Protein AF-L8LPU1-F1 (afdb_monomer)

Mean predicted aligned error: 4.56 Å

Radius of gyration: 17.08 Å; Cα contacts (8 Å, |Δi|>4): 82; chains: 1; bounding box: 43×19×44 Å

Nearest PDB structures (foldseek):
  3lg7-assembly1_B  TM=4.881E-01  e=4.817E-01  synthetic construct
  5vtl-assembly1_A  TM=5.323E-01  e=4.201E+00  Trypanosoma brucei
  4wnl-assembly2_D  TM=5.805E-01  e=8.325E+00  Saccharomyces cerevisiae S288C

Secondary structure (DSSP, 8-state):
-----HHHHHHHHHHHHHHHHHHHHHHHHHHHHHHHH-S-TTTHHHHHHHHHHHHHHHHHHHHHHHHHHHHHH-SSS--HHHHHHHHHHHHHHHHHS--

Sequence (99 aa):
MAKLPAEVTETIWNLKRQALEIVEEATTTEFTLFELLGETDETLSYLDELKNVADEATSSYSRLSNLHLQIVQAQPSASRDLLKLAYQTIEITSARLPA

Structure (mmCIF, N/CA/C/O backbone):
data_AF-L8LPU1-F1
#
_entry.id   AF-L8LPU1-F1
#
loop_
_atom_site.group_PDB
_atom_site.id
_atom_site.type_symbol
_atom_site.label_atom_id
_atom_site.label_alt_id
_atom_site.label_comp_id
_atom_site.label_asym_id
_atom_site.label_entity_id
_atom_site.label_seq_id
_atom_site.pdbx_PDB_ins_code
_atom_site.Cartn_x
_atom_site.Cartn_y
_atom_site.Cartn_z
_atom_site.occupancy
_atom_site.B_iso_or_equiv
_atom_site.auth_seq_id
_atom_site.auth_comp_id
_atom_site.auth_asym_id
_atom_site.auth_atom_id
_atom_site.pdbx_PDB_model_num
ATOM 1 N N . MET A 1 1 ? 20.011 2.839 -18.106 1.00 53.25 1 MET A N 1
ATOM 2 C CA . MET A 1 1 ? 19.012 2.759 -17.022 1.00 53.25 1 MET A CA 1
ATOM 3 C C . MET A 1 1 ? 17.669 2.540 -17.676 1.00 5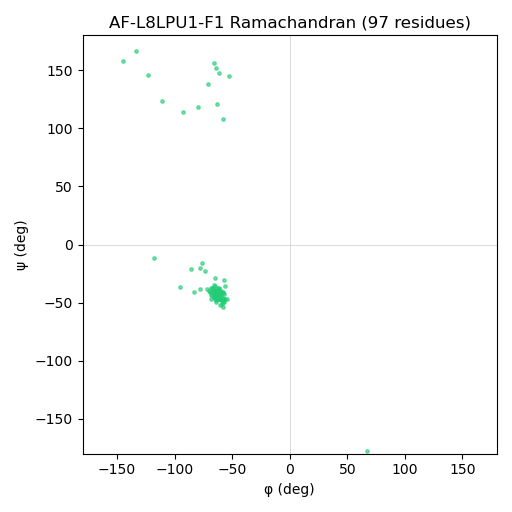3.25 1 MET A C 1
ATOM 5 O O . MET A 1 1 ? 17.300 3.361 -18.512 1.00 53.25 1 MET A O 1
ATOM 9 N N . ALA A 1 2 ? 16.971 1.458 -17.341 1.00 61.44 2 ALA A N 1
ATOM 10 C CA . ALA A 1 2 ? 15.574 1.314 -17.715 1.00 61.44 2 ALA A CA 1
ATOM 11 C C . ALA A 1 2 ? 14.794 2.503 -17.138 1.00 61.44 2 ALA A C 1
ATOM 13 O O . ALA A 1 2 ? 14.671 2.641 -15.924 1.00 61.44 2 ALA A O 1
ATOM 14 N N . LYS A 1 3 ? 14.362 3.423 -17.999 1.00 68.06 3 LYS A N 1
ATOM 15 C CA . LYS A 1 3 ? 13.558 4.577 -17.599 1.00 68.06 3 LYS A CA 1
ATOM 16 C C . LYS A 1 3 ? 12.163 4.379 -18.156 1.00 68.06 3 LYS A C 1
ATOM 18 O O . LYS A 1 3 ? 12.004 4.192 -19.361 1.00 68.06 3 LYS A O 1
ATOM 23 N N . LEU A 1 4 ? 11.175 4.406 -17.270 1.00 77.31 4 LEU A N 1
ATOM 24 C CA . LEU A 1 4 ? 9.793 4.590 -17.683 1.00 77.31 4 LEU A CA 1
ATOM 25 C C . LEU A 1 4 ? 9.629 5.992 -18.283 1.00 77.31 4 LEU A C 1
ATOM 27 O O . LEU A 1 4 ? 10.403 6.897 -17.946 1.00 77.31 4 LEU A O 1
ATOM 31 N N . PRO A 1 5 ? 8.619 6.198 -19.143 1.00 84.62 5 PRO A N 1
ATOM 32 C CA . PRO A 1 5 ? 8.184 7.540 -19.497 1.00 84.62 5 PRO A CA 1
ATOM 33 C C . PRO A 1 5 ? 7.887 8.361 -18.235 1.00 84.62 5 PRO A C 1
ATOM 35 O O . PRO A 1 5 ? 7.406 7.825 -17.230 1.00 84.62 5 PRO A O 1
ATOM 38 N N . ALA A 1 6 ? 8.175 9.662 -18.285 1.00 84.94 6 ALA A N 1
ATOM 39 C CA . ALA A 1 6 ? 7.966 10.560 -17.149 1.00 84.94 6 ALA A CA 1
ATOM 40 C C . ALA A 1 6 ? 6.498 10.559 -16.690 1.00 84.94 6 ALA A C 1
ATOM 42 O O . ALA A 1 6 ? 6.232 10.448 -15.500 1.00 84.94 6 ALA A O 1
ATOM 43 N N . GLU A 1 7 ? 5.561 10.561 -17.640 1.00 85.19 7 GLU A N 1
ATOM 44 C CA . GLU A 1 7 ? 4.115 10.494 -17.391 1.00 85.19 7 GLU A CA 1
ATOM 45 C C . GLU A 1 7 ? 3.721 9.252 -16.579 1.00 85.19 7 GLU A C 1
ATOM 47 O O . GLU A 1 7 ? 3.030 9.362 -15.573 1.00 85.19 7 GLU A O 1
ATOM 52 N N . VAL A 1 8 ? 4.232 8.073 -16.953 1.00 85.75 8 VAL A N 1
ATOM 53 C CA . VAL A 1 8 ? 3.956 6.808 -16.247 1.00 85.75 8 VAL A CA 1
ATOM 54 C C . VAL A 1 8 ? 4.535 6.829 -14.835 1.00 85.75 8 VAL A C 1
ATOM 56 O O . VAL A 1 8 ? 3.927 6.329 -13.891 1.00 85.75 8 VAL A O 1
ATOM 59 N N . THR A 1 9 ? 5.718 7.423 -14.683 1.00 88.88 9 THR A N 1
ATOM 60 C CA . THR A 1 9 ? 6.364 7.580 -13.377 1.00 88.88 9 THR A CA 1
ATOM 61 C C . THR A 1 9 ? 5.523 8.474 -12.467 1.00 88.88 9 THR A C 1
ATOM 63 O O . THR A 1 9 ? 5.301 8.121 -11.311 1.00 88.88 9 THR A O 1
ATOM 66 N N . GLU A 1 10 ? 5.005 9.579 -13.001 1.00 91.81 10 GLU A N 1
ATOM 67 C CA . GLU A 1 10 ? 4.117 10.498 -12.285 1.00 91.81 10 GLU A CA 1
ATOM 68 C C . GLU A 1 10 ? 2.803 9.819 -11.880 1.00 91.81 10 GLU A C 1
ATOM 70 O O . GLU A 1 10 ? 2.379 9.925 -10.732 1.00 91.81 10 GLU A O 1
ATOM 75 N N . THR A 1 11 ? 2.198 9.027 -12.773 1.00 90.81 11 THR A N 1
ATOM 76 C CA . THR A 1 11 ? 1.009 8.227 -12.439 1.00 90.81 11 THR A CA 1
ATOM 77 C C . THR A 1 11 ? 1.276 7.274 -11.274 1.00 90.81 11 THR A C 1
ATOM 79 O O . THR A 1 11 ? 0.483 7.213 -10.337 1.00 90.81 11 THR A O 1
ATOM 82 N N . ILE A 1 12 ? 2.407 6.559 -11.283 1.00 91.38 12 ILE A N 1
ATOM 83 C CA . ILE A 1 12 ? 2.789 5.667 -10.178 1.00 91.38 12 ILE A CA 1
ATOM 84 C C . ILE A 1 12 ? 2.942 6.453 -8.868 1.00 91.38 12 ILE A C 1
ATOM 86 O O . ILE A 1 12 ? 2.523 5.965 -7.819 1.00 91.38 12 ILE A O 1
ATOM 90 N N . T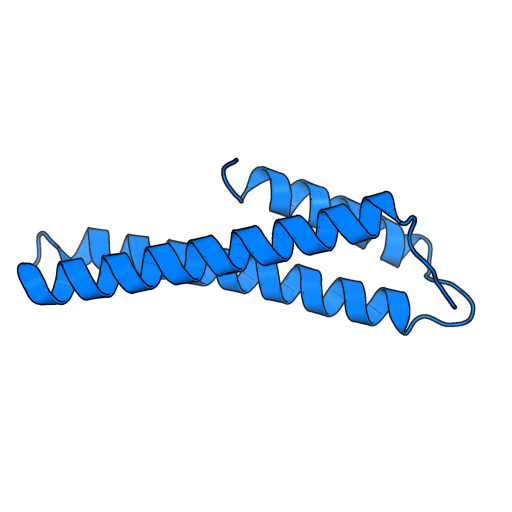RP A 1 13 ? 3.544 7.644 -8.902 1.00 94.12 13 TRP A N 1
ATOM 91 C CA . TRP A 1 13 ? 3.694 8.484 -7.711 1.00 94.12 13 TRP A CA 1
ATOM 92 C C . TRP A 1 13 ? 2.356 8.961 -7.155 1.00 94.12 13 TRP A C 1
ATOM 94 O O . TRP A 1 13 ? 2.147 8.869 -5.946 1.00 94.12 13 TRP A O 1
ATOM 104 N N . ASN A 1 14 ? 1.446 9.402 -8.020 1.00 95.06 14 ASN A N 1
ATOM 105 C CA . ASN A 1 14 ? 0.117 9.846 -7.611 1.00 95.06 14 ASN A CA 1
ATOM 106 C C . ASN A 1 14 ? -0.697 8.702 -6.999 1.00 95.06 14 ASN A C 1
ATOM 108 O O . ASN A 1 14 ? -1.229 8.863 -5.907 1.00 95.06 14 ASN A O 1
ATOM 112 N N . LEU A 1 15 ? -0.699 7.518 -7.618 1.00 94.56 15 LEU A N 1
ATOM 113 C CA . LEU A 1 15 ? -1.394 6.347 -7.068 1.00 94.56 15 LEU A CA 1
ATOM 114 C C . LEU A 1 15 ? -0.814 5.898 -5.721 1.00 94.56 15 LEU A C 1
ATOM 116 O O . LEU A 1 15 ? -1.551 5.501 -4.824 1.00 94.56 15 LEU A O 1
ATOM 120 N N . LYS A 1 16 ? 0.512 5.975 -5.545 1.00 95.62 16 LYS A N 1
ATOM 121 C CA . LYS A 1 16 ? 1.139 5.702 -4.245 1.00 95.62 16 LYS A CA 1
ATOM 122 C C . LYS A 1 16 ? 0.707 6.707 -3.183 1.00 95.62 16 LYS A C 1
ATOM 124 O O . LYS A 1 16 ? 0.494 6.304 -2.047 1.00 95.62 16 LYS A O 1
ATOM 129 N N . ARG A 1 17 ? 0.605 7.989 -3.539 1.00 96.69 17 ARG A N 1
ATOM 130 C CA . ARG A 1 17 ? 0.151 9.037 -2.621 1.00 96.69 17 ARG A CA 1
ATOM 131 C C . ARG A 1 17 ? -1.297 8.804 -2.198 1.00 96.69 17 ARG A C 1
ATOM 133 O O . ARG A 1 17 ? -1.541 8.729 -1.005 1.00 96.69 17 ARG A O 1
ATOM 140 N N . GLN A 1 18 ? -2.193 8.574 -3.155 1.00 95.94 18 GLN A N 1
ATOM 141 C CA . GLN A 1 18 ? -3.601 8.262 -2.883 1.00 95.94 18 GLN A CA 1
ATOM 142 C C . GLN A 1 18 ? -3.753 7.035 -1.979 1.00 95.94 18 GLN A C 1
ATOM 144 O O . GLN A 1 18 ? -4.528 7.045 -1.033 1.00 95.94 18 GLN A O 1
ATOM 149 N N . ALA A 1 19 ? -2.968 5.980 -2.219 1.00 96.06 19 ALA A N 1
ATOM 150 C CA . ALA A 1 19 ? -2.982 4.809 -1.349 1.00 96.06 19 ALA A CA 1
ATOM 151 C C . ALA A 1 19 ? -2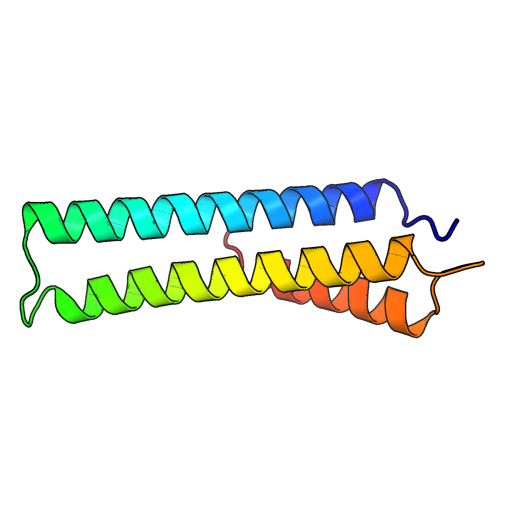.561 5.143 0.094 1.00 96.06 19 ALA A C 1
ATOM 153 O O . ALA A 1 19 ? -3.140 4.601 1.026 1.00 96.06 19 ALA A O 1
ATOM 154 N N . LEU A 1 20 ? -1.577 6.026 0.295 1.00 97.38 20 LEU A N 1
ATOM 155 C CA . LEU A 1 20 ? -1.177 6.463 1.638 1.00 97.38 20 LEU A CA 1
ATOM 156 C C . LEU A 1 20 ? -2.241 7.342 2.303 1.00 97.38 20 LEU A C 1
ATOM 158 O O . LEU A 1 20 ? -2.498 7.161 3.48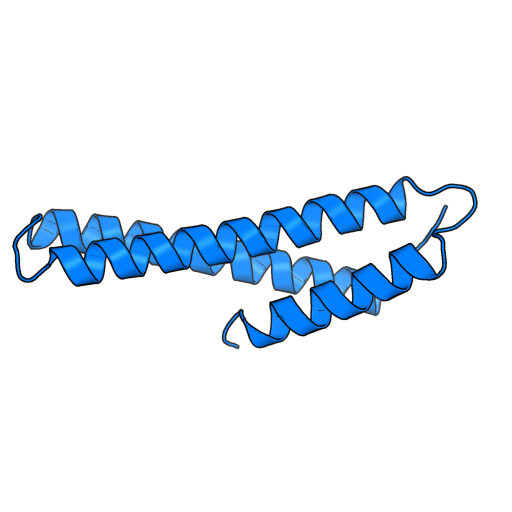7 1.00 97.38 20 LEU A O 1
ATOM 162 N N . GLU A 1 21 ? -2.872 8.240 1.545 1.00 97.50 21 GLU A N 1
ATOM 163 C CA . GLU A 1 21 ? -3.970 9.089 2.028 1.00 97.50 21 GLU A CA 1
ATOM 164 C C . GLU A 1 21 ? -5.154 8.235 2.508 1.00 97.50 21 GLU A C 1
ATOM 166 O O . GLU A 1 21 ? -5.664 8.460 3.600 1.00 97.50 21 GLU A O 1
ATOM 171 N N . ILE A 1 22 ? -5.520 7.181 1.769 1.00 96.62 22 ILE A N 1
ATOM 172 C CA . ILE A 1 22 ? -6.585 6.250 2.179 1.00 96.62 22 ILE A CA 1
ATOM 173 C C . ILE A 1 22 ? -6.206 5.474 3.444 1.00 96.62 22 ILE A C 1
ATOM 175 O O . ILE A 1 22 ? -7.051 5.275 4.312 1.00 96.62 22 ILE A O 1
ATOM 179 N N . VAL A 1 23 ? -4.949 5.031 3.577 1.00 97.69 23 VAL A N 1
ATOM 180 C CA . VAL A 1 23 ? -4.486 4.374 4.813 1.00 97.69 23 VAL A CA 1
ATOM 181 C C . VAL A 1 23 ? -4.609 5.329 6.000 1.00 97.69 23 VAL A C 1
ATOM 183 O O . VAL A 1 23 ? -5.120 4.943 7.050 1.00 97.69 23 VAL A O 1
ATOM 186 N N . GLU A 1 24 ? -4.161 6.573 5.843 1.00 97.94 24 GLU A N 1
ATOM 187 C CA . GLU A 1 24 ? -4.251 7.594 6.888 1.00 97.94 24 GLU A CA 1
ATOM 188 C C . GLU A 1 24 ? -5.708 7.883 7.271 1.00 97.94 24 GLU A C 1
ATOM 190 O O . GLU A 1 24 ? -6.044 7.871 8.457 1.00 97.94 24 GLU A O 1
ATOM 195 N N . GLU A 1 25 ? -6.588 8.076 6.288 1.00 97.44 25 GLU A N 1
ATOM 196 C CA . GLU A 1 25 ? -8.006 8.353 6.517 1.00 97.44 25 GLU A CA 1
ATOM 197 C C . GLU A 1 25 ? -8.717 7.177 7.194 1.00 97.44 25 GLU A C 1
ATOM 199 O O . GLU A 1 25 ? -9.408 7.372 8.198 1.00 97.44 25 GLU A O 1
ATOM 204 N N . ALA A 1 26 ? -8.514 5.953 6.701 1.00 97.06 26 ALA A N 1
ATOM 205 C CA . ALA A 1 26 ? -9.139 4.755 7.252 1.00 97.06 26 ALA A CA 1
ATOM 206 C C . ALA A 1 26 ? -8.699 4.505 8.700 1.00 97.06 26 ALA A C 1
ATOM 208 O O . ALA A 1 26 ? -9.546 4.324 9.572 1.00 97.06 26 ALA A O 1
ATOM 209 N N . THR A 1 27 ? -7.394 4.581 8.981 1.00 97.25 27 THR A N 1
ATOM 210 C CA . THR A 1 27 ? -6.863 4.367 10.340 1.00 97.25 27 THR A CA 1
ATOM 211 C C . THR A 1 27 ? -7.259 5.478 11.314 1.00 97.25 27 THR A C 1
ATOM 213 O O . THR A 1 27 ? -7.588 5.202 12.468 1.00 97.25 27 THR A O 1
ATOM 216 N N . THR A 1 28 ? -7.300 6.735 10.861 1.00 98.06 28 THR A N 1
ATOM 217 C CA . THR A 1 28 ? -7.777 7.863 11.681 1.00 98.06 28 THR A CA 1
ATOM 218 C C . THR A 1 28 ? -9.263 7.722 12.002 1.00 98.06 28 THR A C 1
ATOM 220 O O . THR A 1 28 ? -9.688 7.978 13.134 1.00 98.06 28 THR A O 1
ATOM 223 N N . THR A 1 29 ? -10.059 7.296 11.021 1.00 97.25 29 THR A N 1
ATOM 224 C CA . THR A 1 29 ? -11.501 7.088 11.184 1.00 97.25 29 THR A CA 1
ATOM 225 C C . THR A 1 29 ? -11.785 5.908 12.104 1.00 97.25 29 THR A C 1
ATOM 227 O O . THR A 1 29 ? -12.609 6.042 13.004 1.00 97.25 29 THR A O 1
ATOM 230 N N . GLU A 1 30 ? -11.069 4.792 11.942 1.00 96.69 30 GLU A N 1
ATOM 231 C CA . GLU A 1 30 ? -11.166 3.610 12.811 1.00 96.69 30 GLU A CA 1
ATOM 232 C C . GLU A 1 30 ? -10.876 3.987 14.264 1.00 96.69 30 GLU A C 1
ATOM 234 O O . GLU A 1 30 ? -11.683 3.716 15.154 1.00 96.69 30 GLU A O 1
ATOM 239 N N . PHE A 1 31 ? -9.769 4.698 14.497 1.00 96.62 31 PHE A N 1
ATOM 240 C CA . PHE A 1 31 ? -9.392 5.163 15.827 1.00 96.62 31 PHE A CA 1
ATOM 241 C C . PHE A 1 31 ? -10.444 6.101 16.430 1.00 96.62 31 PHE A C 1
ATOM 243 O O . PHE A 1 31 ? -10.838 5.940 17.582 1.00 96.62 31 PHE A O 1
ATOM 250 N N . THR A 1 32 ? -10.947 7.056 15.646 1.00 97.19 32 THR A N 1
ATOM 251 C CA . THR A 1 32 ? -11.980 7.998 16.104 1.00 97.19 32 THR A CA 1
ATOM 252 C C . THR A 1 32 ? -13.287 7.280 16.443 1.00 97.19 32 THR A C 1
ATOM 254 O O . THR A 1 32 ? -13.918 7.588 17.454 1.00 97.19 32 THR A O 1
ATOM 257 N N . LEU A 1 33 ? -13.695 6.312 15.620 1.00 95.31 33 LEU A N 1
ATOM 258 C CA . LEU A 1 33 ? -14.890 5.502 15.845 1.00 95.31 33 LEU A CA 1
ATOM 259 C C . LEU A 1 33 ? -14.769 4.698 17.143 1.00 95.31 33 LEU A C 1
ATOM 261 O O . LEU A 1 33 ? -15.688 4.714 17.964 1.00 95.31 33 LEU A O 1
ATOM 265 N N . PHE A 1 34 ? -13.623 4.049 17.344 1.00 95.62 34 PHE A N 1
ATOM 266 C CA . PHE A 1 34 ? -13.329 3.283 18.549 1.00 95.62 34 PHE A CA 1
ATOM 267 C C . PHE A 1 34 ? -13.313 4.163 19.807 1.00 95.62 34 PHE A C 1
ATOM 269 O O . PHE A 1 34 ? -13.936 3.809 20.803 1.00 95.62 34 PHE A O 1
ATOM 276 N N . GLU A 1 35 ? -12.672 5.333 19.771 1.00 97.56 35 GLU A N 1
ATOM 277 C CA . GLU A 1 35 ? -12.618 6.242 20.927 1.00 97.56 35 GLU A CA 1
ATOM 278 C C . GLU A 1 35 ? -13.998 6.794 21.314 1.00 97.56 35 GLU A C 1
ATOM 280 O O . GLU A 1 35 ? -14.285 6.988 22.496 1.00 97.56 35 GLU A O 1
ATOM 285 N N . LEU A 1 36 ? -14.865 7.058 20.331 1.00 95.75 36 LEU A N 1
ATOM 286 C CA . LEU A 1 36 ? -16.178 7.658 20.577 1.00 95.75 36 LEU A CA 1
ATOM 287 C C . LEU A 1 36 ? -17.244 6.640 20.985 1.00 95.75 36 LEU A C 1
ATOM 289 O O . LEU A 1 36 ? -18.082 6.950 21.833 1.00 95.75 36 LEU A O 1
ATOM 293 N N . LEU A 1 37 ? -17.254 5.466 20.353 1.00 94.88 37 LEU A N 1
ATOM 294 C CA . LEU A 1 37 ? -18.340 4.491 20.485 1.00 94.88 37 LEU A CA 1
ATOM 295 C C . LEU A 1 37 ? -17.892 3.157 21.094 1.00 94.88 37 LEU A C 1
ATOM 297 O O . LEU A 1 37 ? -18.740 2.356 21.485 1.00 94.88 37 LEU A O 1
ATOM 301 N N . GLY A 1 38 ? -16.585 2.926 21.210 1.00 92.00 38 GLY A N 1
ATOM 302 C CA . GLY A 1 38 ? -16.024 1.642 21.607 1.00 92.00 38 GLY A CA 1
ATOM 303 C C . GLY A 1 38 ? -16.248 0.544 20.567 1.00 92.00 38 GLY A C 1
ATOM 304 O O . GLY A 1 38 ? -16.828 0.743 19.494 1.00 92.00 38 GLY A O 1
ATOM 305 N N . GLU A 1 39 ? -15.796 -0.655 20.913 1.00 90.88 39 GLU A N 1
ATOM 306 C CA . GLU A 1 39 ? -16.078 -1.872 20.160 1.00 90.88 39 GLU A CA 1
ATOM 307 C C . GLU A 1 39 ? -17.331 -2.545 20.738 1.00 90.88 39 GLU A C 1
ATOM 309 O O . GLU A 1 39 ? -17.366 -2.969 21.894 1.00 90.88 39 GLU A O 1
ATOM 314 N N . THR A 1 40 ? -18.385 -2.585 19.930 1.00 94.56 40 THR A N 1
ATOM 315 C CA . THR A 1 40 ? -19.700 -3.161 20.232 1.00 94.56 40 THR A CA 1
ATOM 316 C C . THR A 1 40 ? -20.142 -4.025 19.055 1.00 94.56 40 THR A C 1
ATOM 318 O O . THR A 1 40 ? -19.592 -3.898 17.964 1.00 94.56 40 THR A O 1
ATOM 321 N N . ASP A 1 41 ? -21.177 -4.850 19.226 1.00 93.06 41 ASP A N 1
ATOM 322 C CA . ASP A 1 41 ? -21.713 -5.670 18.126 1.00 93.06 41 ASP A CA 1
ATOM 323 C C . ASP A 1 41 ? -22.148 -4.827 16.908 1.00 93.06 41 ASP A C 1
ATOM 325 O O . ASP A 1 41 ? -22.048 -5.281 15.769 1.00 93.06 41 ASP A O 1
ATOM 329 N N . GLU A 1 42 ? -22.599 -3.585 17.132 1.00 90.94 42 GLU A N 1
ATOM 330 C CA . GLU A 1 42 ? -22.978 -2.655 16.062 1.00 90.94 42 GLU A CA 1
ATOM 331 C C . GLU A 1 42 ? -21.754 -2.018 15.385 1.00 90.94 42 GLU A C 1
ATOM 333 O O . GLU A 1 42 ? -21.748 -1.845 14.166 1.00 90.94 42 GLU A O 1
ATOM 338 N N . THR A 1 43 ? -20.708 -1.681 16.150 1.00 93.88 43 THR A N 1
ATOM 339 C CA . THR A 1 43 ? -19.516 -0.987 15.629 1.00 93.88 43 THR A CA 1
ATOM 340 C C . THR A 1 43 ? -18.457 -1.917 15.048 1.00 93.88 43 THR A C 1
ATOM 342 O O . THR A 1 43 ? -17.680 -1.479 14.202 1.00 93.88 43 THR A O 1
ATOM 345 N N . LEU A 1 44 ? -18.460 -3.198 15.431 1.00 95.12 44 LEU A N 1
ATOM 346 C CA . LEU A 1 44 ? -17.478 -4.195 15.001 1.00 95.12 44 LEU A CA 1
ATOM 347 C C . LEU A 1 44 ? -17.379 -4.296 13.474 1.00 95.12 44 LEU A C 1
ATOM 349 O O . LEU A 1 44 ? -16.283 -4.250 12.925 1.00 95.12 44 LEU A O 1
ATOM 353 N N . SER A 1 45 ? -18.524 -4.361 12.785 1.00 95.00 45 SER A N 1
ATOM 354 C CA . SER A 1 45 ? -18.549 -4.457 11.318 1.00 95.00 45 SER A CA 1
ATOM 355 C C . SER A 1 45 ? -17.893 -3.256 10.627 1.00 95.00 45 SER A C 1
ATOM 357 O O . SER A 1 45 ? -17.133 -3.438 9.680 1.00 95.00 45 SER A O 1
ATOM 359 N N . TYR A 1 46 ? -18.107 -2.042 11.139 1.00 94.88 46 TYR A N 1
ATOM 360 C CA . TYR A 1 46 ? -17.506 -0.829 10.587 1.00 94.88 46 TYR A CA 1
ATOM 361 C C . TYR A 1 46 ? -16.000 -0.744 10.867 1.00 94.88 46 TYR A C 1
ATOM 363 O O . TYR A 1 46 ? -15.244 -0.311 10.001 1.00 94.88 46 TYR A O 1
ATOM 371 N N . LEU A 1 47 ? -15.551 -1.166 12.055 1.00 95.50 47 LEU A N 1
ATOM 372 C CA . LEU A 1 47 ? -14.124 -1.229 12.391 1.00 95.50 47 LEU A CA 1
ATOM 373 C C . LEU A 1 47 ? -13.392 -2.226 11.478 1.00 95.50 47 LEU A C 1
ATOM 375 O O . LEU A 1 47 ? -12.355 -1.892 10.904 1.00 95.50 47 LEU A O 1
ATOM 379 N N . ASP A 1 48 ? -13.978 -3.406 11.259 1.00 96.00 48 ASP A N 1
ATOM 380 C CA . ASP A 1 48 ? -13.442 -4.404 10.329 1.00 96.00 48 ASP A CA 1
ATOM 381 C C . ASP A 1 48 ? -13.409 -3.888 8.881 1.00 96.00 48 ASP A C 1
ATOM 383 O O . ASP A 1 48 ? -12.434 -4.115 8.161 1.00 96.00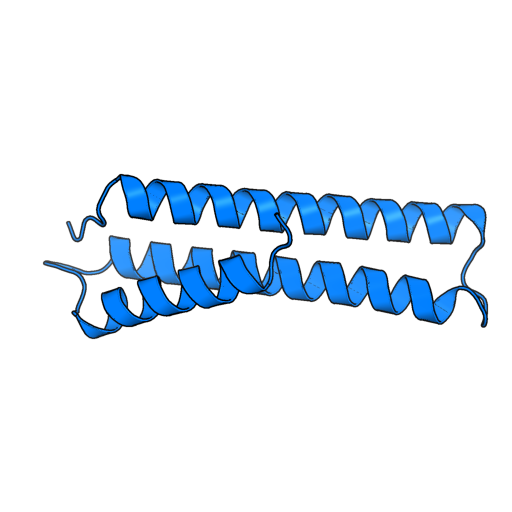 48 ASP A O 1
ATOM 387 N N . GLU A 1 49 ? -14.442 -3.169 8.434 1.00 95.62 49 GLU A N 1
ATOM 388 C CA . GLU A 1 49 ? -14.459 -2.535 7.111 1.00 95.62 49 GLU A CA 1
ATOM 389 C C . GLU A 1 49 ? -13.335 -1.503 6.950 1.00 95.62 49 GLU A C 1
ATOM 391 O O . GLU A 1 49 ? -12.607 -1.549 5.956 1.00 95.62 49 GLU A O 1
ATOM 396 N N . LEU A 1 50 ? -13.136 -0.616 7.929 1.00 96.19 50 LEU A N 1
ATOM 397 C CA . LEU A 1 50 ? -12.072 0.395 7.896 1.00 96.19 50 LEU A CA 1
ATOM 398 C C . LEU A 1 50 ? -10.681 -0.244 7.863 1.00 96.19 50 LEU A C 1
ATOM 400 O O . LEU A 1 50 ? -9.818 0.168 7.082 1.00 96.19 50 LEU A O 1
ATOM 404 N N . LYS A 1 51 ? -10.485 -1.309 8.639 1.00 95.12 51 LYS A N 1
ATOM 405 C CA . LYS A 1 51 ? -9.252 -2.091 8.613 1.00 95.12 51 LYS A CA 1
ATOM 406 C C . LYS A 1 51 ? -9.015 -2.755 7.257 1.00 95.12 51 LYS A C 1
ATOM 408 O O . LYS A 1 51 ? -7.907 -2.680 6.727 1.00 95.12 51 LYS A O 1
ATOM 413 N N . ASN A 1 52 ? -10.050 -3.341 6.656 1.00 96.38 52 ASN A N 1
ATOM 414 C CA . ASN A 1 52 ? -9.958 -3.921 5.315 1.00 96.38 52 ASN A CA 1
ATOM 415 C C . ASN A 1 52 ? -9.583 -2.862 4.264 1.00 96.38 52 ASN A C 1
ATOM 417 O O . ASN A 1 52 ? -8.721 -3.116 3.422 1.00 96.38 52 ASN A O 1
ATOM 421 N N . VAL A 1 53 ? -10.162 -1.659 4.339 1.00 95.31 53 VAL A N 1
ATOM 422 C CA . VAL A 1 53 ? -9.808 -0.534 3.455 1.00 95.31 53 VAL A CA 1
ATOM 423 C C . VAL A 1 53 ? -8.329 -0.158 3.605 1.00 95.31 53 VAL A C 1
ATOM 425 O O . VAL A 1 53 ? -7.619 -0.030 2.601 1.00 95.31 53 VAL A O 1
ATOM 428 N N . ALA A 1 54 ? -7.834 -0.037 4.840 1.00 96.19 54 ALA A N 1
ATOM 429 C CA . ALA A 1 54 ? -6.426 0.257 5.107 1.00 96.19 54 ALA A CA 1
ATOM 430 C C . ALA A 1 54 ? -5.490 -0.849 4.578 1.00 96.19 54 ALA A C 1
ATOM 432 O O . ALA A 1 54 ? -4.456 -0.557 3.963 1.00 96.19 54 ALA A O 1
ATOM 433 N N . ASP A 1 55 ? -5.859 -2.119 4.752 1.00 96.56 55 ASP A N 1
ATOM 434 C CA . ASP A 1 55 ? -5.092 -3.267 4.263 1.00 96.56 55 ASP A CA 1
ATOM 435 C C . ASP A 1 55 ? -5.039 -3.306 2.726 1.00 96.56 55 ASP A C 1
ATOM 437 O O . ASP A 1 55 ? -3.974 -3.518 2.129 1.00 96.56 55 ASP A O 1
ATOM 441 N N . GLU A 1 56 ? -6.159 -3.044 2.050 1.00 94.81 56 GLU A N 1
ATOM 442 C CA . GLU A 1 56 ? -6.228 -2.994 0.589 1.00 94.81 56 GLU A CA 1
ATOM 443 C C . GLU A 1 56 ? -5.382 -1.858 -0.003 1.00 94.81 56 GLU A C 1
ATOM 445 O O . GLU A 1 56 ? -4.645 -2.066 -0.985 1.00 94.81 56 GLU A O 1
ATOM 450 N N . ALA A 1 57 ? -5.443 -0.673 0.606 1.00 94.94 57 ALA A N 1
ATOM 451 C CA . ALA A 1 57 ? -4.653 0.486 0.211 1.00 94.94 57 ALA A CA 1
ATOM 452 C C . ALA A 1 57 ? -3.151 0.248 0.451 1.00 94.94 57 ALA A C 1
ATOM 454 O O . ALA A 1 57 ? -2.339 0.432 -0.466 1.00 94.94 57 ALA A O 1
ATOM 455 N N . THR A 1 58 ? -2.781 -0.300 1.613 1.00 96.94 58 THR A N 1
ATOM 456 C CA . THR A 1 58 ? -1.403 -0.717 1.932 1.00 96.94 58 THR A CA 1
ATOM 457 C C . THR A 1 58 ? -0.876 -1.711 0.901 1.00 96.94 58 THR A C 1
ATOM 459 O O .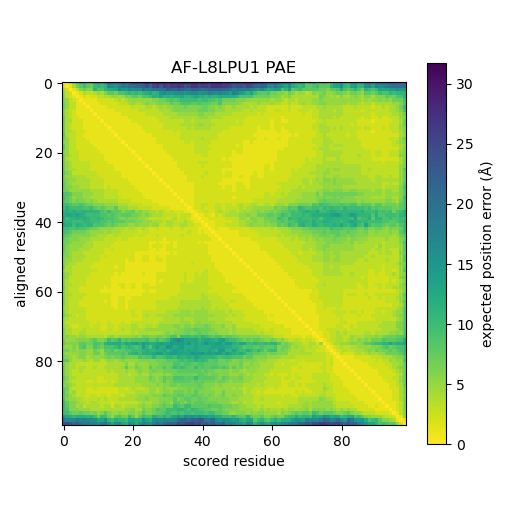 THR A 1 58 ? 0.213 -1.547 0.343 1.00 96.94 58 THR A O 1
ATOM 462 N N . SER A 1 59 ? -1.681 -2.720 0.571 1.00 95.25 59 SER A N 1
ATOM 463 C CA . SER A 1 59 ? -1.342 -3.731 -0.427 1.00 95.25 59 SER A CA 1
ATOM 464 C C . SER A 1 59 ? -1.093 -3.112 -1.810 1.00 95.25 59 SER A C 1
ATOM 466 O O . SER A 1 59 ? -0.152 -3.494 -2.517 1.00 95.25 59 SER A O 1
ATOM 468 N N . SER A 1 60 ? -1.901 -2.124 -2.201 1.00 93.50 60 SER A N 1
ATOM 469 C CA . SER A 1 60 ? -1.741 -1.383 -3.458 1.00 93.50 60 SER A CA 1
ATOM 470 C C . SER A 1 60 ? -0.453 -0.560 -3.483 1.00 93.50 60 SER A C 1
ATOM 472 O O . SER A 1 60 ? 0.316 -0.659 -4.446 1.00 93.50 60 SER A O 1
ATOM 474 N N . TYR A 1 61 ? -0.150 0.157 -2.399 1.00 96.06 61 TYR A N 1
ATOM 475 C CA . TYR A 1 61 ? 1.105 0.890 -2.245 1.00 96.06 61 TYR A CA 1
ATOM 476 C C . TYR A 1 61 ? 2.331 -0.030 -2.350 1.00 96.06 61 TYR A C 1
ATOM 478 O O . TYR A 1 61 ? 3.267 0.255 -3.109 1.00 96.06 61 TYR A O 1
ATOM 486 N N . SER A 1 62 ? 2.334 -1.156 -1.628 1.00 96.06 62 SER A N 1
ATOM 487 C CA . SER A 1 62 ? 3.449 -2.110 -1.632 1.00 96.06 62 SER A CA 1
ATOM 488 C C . SER A 1 62 ? 3.682 -2.711 -3.016 1.00 96.06 62 SER A C 1
ATOM 490 O O . SER A 1 62 ? 4.827 -2.773 -3.471 1.00 96.06 62 SER A O 1
ATOM 492 N N . ARG A 1 63 ? 2.613 -3.103 -3.727 1.00 93.56 63 ARG A N 1
ATOM 493 C CA . ARG A 1 63 ? 2.712 -3.615 -5.105 1.00 93.56 63 ARG A CA 1
ATOM 494 C C . ARG A 1 63 ? 3.357 -2.596 -6.042 1.00 93.56 63 ARG A C 1
ATOM 496 O O . ARG A 1 63 ? 4.330 -2.929 -6.721 1.00 93.56 63 ARG A O 1
ATOM 503 N N . LEU A 1 64 ? 2.865 -1.355 -6.046 1.00 93.88 64 LEU A N 1
ATOM 504 C CA . LEU A 1 64 ? 3.413 -0.281 -6.882 1.00 93.88 64 LEU A CA 1
ATOM 505 C C . LEU A 1 64 ? 4.872 0.032 -6.533 1.00 93.88 64 LEU A C 1
ATOM 507 O O . LEU A 1 64 ? 5.689 0.289 -7.420 1.00 93.88 64 LEU A O 1
ATOM 511 N N . SER A 1 65 ? 5.223 0.015 -5.249 1.00 94.44 65 SER A N 1
ATOM 512 C CA . SER A 1 65 ? 6.583 0.303 -4.789 1.00 94.44 65 SER A CA 1
ATOM 513 C C . SER A 1 65 ? 7.583 -0.766 -5.191 1.00 94.44 65 SER A C 1
ATOM 515 O O . SER A 1 65 ? 8.623 -0.432 -5.763 1.00 94.44 65 SER A O 1
ATOM 517 N N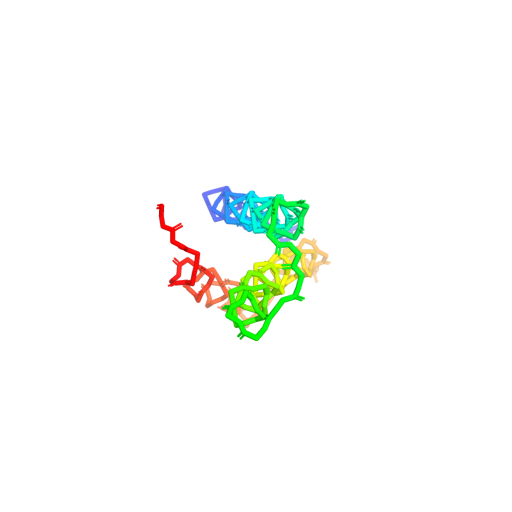 . ASN A 1 66 ? 7.237 -2.035 -4.987 1.00 94.00 66 ASN A N 1
ATOM 518 C CA . ASN A 1 66 ? 8.085 -3.155 -5.379 1.00 94.00 66 ASN A CA 1
ATOM 519 C C . ASN A 1 66 ? 8.294 -3.196 -6.896 1.00 94.00 66 ASN A C 1
ATOM 521 O O . ASN A 1 66 ? 9.419 -3.364 -7.362 1.00 94.00 66 ASN A O 1
ATOM 525 N N . LEU A 1 67 ? 7.231 -2.978 -7.671 1.00 91.12 67 LEU A N 1
ATOM 526 C CA . LEU A 1 67 ? 7.302 -3.007 -9.128 1.00 91.12 67 LEU A CA 1
ATOM 527 C C . LEU A 1 67 ? 8.126 -1.847 -9.697 1.00 91.12 67 LEU A C 1
ATOM 529 O O . LEU A 1 67 ? 8.975 -2.055 -10.562 1.00 91.12 67 LEU A O 1
ATOM 533 N N . HIS A 1 68 ? 7.938 -0.633 -9.173 1.00 90.56 68 HIS A N 1
ATOM 534 C CA . HIS A 1 68 ? 8.742 0.521 -9.573 1.00 90.56 68 HIS A CA 1
ATOM 535 C C . HIS A 1 68 ? 10.234 0.280 -9.275 1.00 90.56 68 HIS A C 1
ATOM 537 O O . HIS A 1 68 ? 11.083 0.540 -10.130 1.00 90.56 68 HIS A O 1
ATOM 543 N N . LEU A 1 69 ? 10.561 -0.296 -8.112 1.00 91.75 69 LEU A N 1
ATOM 544 C CA . LEU A 1 69 ? 11.940 -0.639 -7.765 1.00 91.75 69 LEU A CA 1
ATOM 545 C C . LEU A 1 69 ? 12.543 -1.662 -8.740 1.00 91.75 69 LEU A C 1
ATOM 547 O O . LEU A 1 69 ? 13.642 -1.437 -9.249 1.00 91.75 69 LEU A O 1
ATOM 551 N N . GLN A 1 70 ? 11.811 -2.736 -9.055 1.00 90.19 70 GLN A N 1
ATOM 552 C CA . GLN A 1 70 ? 12.251 -3.755 -10.016 1.00 90.19 70 GLN A CA 1
ATOM 553 C C . GLN A 1 70 ? 12.543 -3.160 -11.398 1.00 90.19 70 GLN A C 1
ATOM 555 O O . GLN A 1 70 ? 13.539 -3.514 -12.028 1.00 90.19 70 GLN A O 1
ATOM 560 N N . ILE A 1 71 ? 11.709 -2.227 -11.866 1.00 88.25 71 ILE A N 1
ATOM 561 C CA . ILE A 1 71 ? 11.895 -1.568 -13.163 1.00 88.25 71 ILE A CA 1
ATOM 562 C C . ILE A 1 71 ? 13.169 -0.727 -13.174 1.00 88.25 71 ILE A C 1
ATOM 564 O O . ILE A 1 71 ? 13.955 -0.837 -14.110 1.00 88.25 71 ILE A O 1
ATOM 568 N N . VAL A 1 72 ? 13.405 0.078 -12.136 1.00 86.50 72 VAL A N 1
ATOM 569 C CA . VAL A 1 72 ? 14.598 0.937 -12.045 1.00 86.50 72 VAL A CA 1
ATOM 570 C C . VAL A 1 72 ? 15.881 0.109 -11.922 1.00 86.50 72 VAL A C 1
ATOM 572 O O . VAL A 1 72 ? 16.923 0.482 -12.470 1.00 86.50 72 VAL A O 1
ATOM 575 N N . GLN A 1 73 ? 15.811 -1.028 -11.228 1.00 88.94 73 GLN A N 1
ATOM 576 C CA . GLN A 1 73 ? 16.932 -1.954 -11.068 1.00 88.94 73 GLN A CA 1
ATOM 577 C C . GLN A 1 73 ? 17.232 -2.761 -12.337 1.00 88.94 73 GLN A C 1
ATOM 579 O O . GLN A 1 73 ? 18.367 -3.206 -12.505 1.00 88.94 73 GLN A O 1
ATOM 58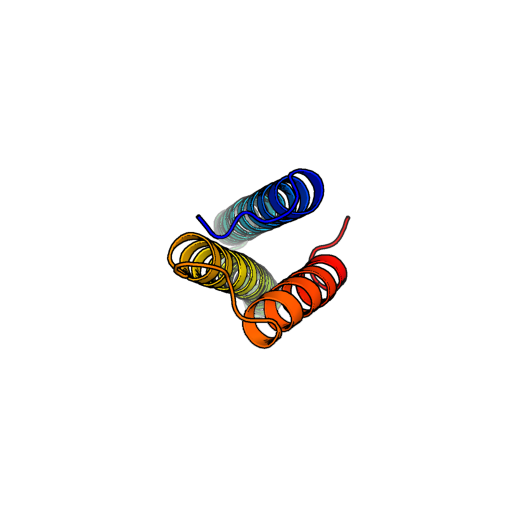4 N N . ALA A 1 74 ? 16.271 -2.924 -13.252 1.00 87.25 74 ALA A N 1
ATOM 585 C CA . ALA A 1 74 ? 16.473 -3.684 -14.479 1.00 87.25 74 ALA A CA 1
ATOM 586 C C . ALA A 1 74 ? 17.545 -3.039 -15.379 1.00 87.25 74 ALA A C 1
ATOM 588 O O . ALA A 1 74 ? 17.427 -1.890 -15.818 1.00 87.25 74 ALA A O 1
ATOM 589 N N . GLN A 1 75 ? 18.602 -3.800 -15.676 1.00 79.56 75 GLN A N 1
ATOM 590 C CA . GLN A 1 75 ? 19.673 -3.401 -16.589 1.00 79.56 75 GLN A CA 1
ATOM 591 C C . GLN A 1 75 ? 19.822 -4.415 -17.733 1.00 79.56 75 GLN A C 1
ATOM 593 O O . GLN A 1 75 ? 19.646 -5.611 -17.509 1.00 79.56 75 GLN A O 1
ATOM 598 N N . PRO A 1 76 ? 20.179 -3.966 -18.952 1.00 82.19 76 PRO A N 1
ATOM 599 C CA . PRO A 1 76 ? 20.336 -2.564 -19.369 1.00 82.19 76 PRO A CA 1
ATOM 600 C C . PRO A 1 76 ? 18.991 -1.846 -19.607 1.00 82.19 76 PRO A C 1
ATOM 602 O O . PRO A 1 76 ? 18.943 -0.614 -19.661 1.00 82.19 76 PRO A O 1
ATOM 605 N N . SER A 1 77 ? 17.908 -2.618 -19.736 1.00 81.31 77 SER A N 1
ATOM 606 C CA . SER A 1 77 ? 16.533 -2.159 -19.940 1.00 81.31 77 SER A CA 1
ATOM 607 C C . SER A 1 77 ? 15.554 -3.085 -19.211 1.00 81.31 77 SER A C 1
ATOM 609 O O . SER A 1 77 ? 15.888 -4.236 -18.928 1.00 81.31 77 SER A O 1
ATOM 611 N N . ALA A 1 78 ? 14.354 -2.590 -18.906 1.00 83.50 78 ALA A N 1
ATOM 612 C CA . ALA A 1 78 ? 13.287 -3.412 -18.349 1.00 83.50 78 ALA A CA 1
ATOM 613 C C . ALA A 1 78 ? 12.760 -4.364 -19.425 1.00 83.50 78 ALA A C 1
ATOM 615 O O . ALA A 1 78 ? 12.581 -3.965 -20.578 1.00 83.50 78 ALA A O 1
ATOM 616 N N . SER A 1 79 ? 12.503 -5.619 -19.052 1.00 85.44 79 SER A N 1
ATOM 617 C CA . SER A 1 79 ? 11.901 -6.574 -19.978 1.00 85.44 79 SER A CA 1
ATOM 618 C C . SER A 1 79 ? 10.495 -6.117 -20.374 1.00 85.44 79 SER A C 1
ATOM 620 O O . SER A 1 79 ? 9.792 -5.445 -19.613 1.00 85.44 79 SER A O 1
ATOM 622 N N . ARG A 1 80 ? 10.057 -6.508 -21.575 1.00 85.56 80 ARG A N 1
ATOM 623 C CA . ARG A 1 80 ? 8.701 -6.212 -22.059 1.00 85.56 80 ARG A CA 1
ATOM 624 C C . ARG A 1 80 ? 7.626 -6.734 -21.101 1.00 85.56 80 ARG A C 1
ATOM 626 O O . ARG A 1 80 ? 6.618 -6.063 -20.908 1.00 85.56 80 ARG A O 1
ATOM 633 N N . ASP A 1 81 ? 7.866 -7.886 -20.482 1.00 87.62 81 ASP A N 1
ATOM 634 C CA . ASP A 1 81 ? 6.945 -8.493 -19.520 1.00 87.62 81 ASP A CA 1
ATOM 635 C C . ASP A 1 81 ? 6.850 -7.678 -18.229 1.00 87.62 81 ASP A C 1
ATOM 637 O O . ASP A 1 81 ? 5.750 -7.451 -17.732 1.00 87.62 81 ASP A O 1
ATOM 641 N N . LEU A 1 82 ? 7.977 -7.158 -17.729 1.00 87.25 82 LEU A N 1
ATOM 642 C CA . LEU A 1 82 ? 8.000 -6.298 -16.545 1.00 87.25 82 LEU A CA 1
ATOM 643 C C . LEU A 1 82 ? 7.273 -4.971 -16.802 1.00 87.25 82 LEU A C 1
ATOM 645 O O . LEU A 1 82 ? 6.512 -4.505 -15.958 1.00 87.25 82 LEU A O 1
ATOM 649 N N . LEU A 1 83 ? 7.453 -4.388 -17.990 1.00 85.94 83 LEU A N 1
ATOM 650 C CA . LEU A 1 83 ? 6.718 -3.192 -18.404 1.00 85.94 83 LEU A CA 1
ATOM 651 C C . LEU A 1 83 ? 5.218 -3.470 -18.547 1.00 85.94 83 LEU A C 1
ATOM 653 O O . LEU A 1 83 ? 4.404 -2.675 -18.089 1.00 85.94 83 LEU A O 1
ATOM 657 N N . LYS A 1 84 ? 4.836 -4.608 -19.136 1.00 89.56 84 LYS A N 1
ATOM 658 C CA . LYS A 1 84 ? 3.430 -5.020 -19.237 1.00 89.56 84 LYS A CA 1
ATOM 659 C C . LYS A 1 84 ? 2.799 -5.176 -17.853 1.00 89.56 84 LYS A C 1
ATOM 661 O O . LYS A 1 84 ? 1.702 -4.670 -17.633 1.00 89.56 84 LYS A O 1
ATOM 666 N N . LEU A 1 85 ? 3.508 -5.817 -16.924 1.00 89.00 85 LEU A N 1
ATOM 667 C CA . LEU A 1 85 ? 3.072 -5.959 -15.538 1.00 89.00 85 LEU A CA 1
ATOM 668 C C . LEU A 1 85 ? 2.908 -4.594 -14.853 1.00 89.00 85 LEU A C 1
ATOM 670 O O . LEU A 1 85 ? 1.953 -4.406 -14.101 1.00 89.00 85 LEU A O 1
ATOM 674 N N . ALA A 1 86 ? 3.786 -3.629 -15.150 1.00 87.50 86 ALA A N 1
ATOM 675 C CA . ALA A 1 86 ? 3.674 -2.246 -14.681 1.00 87.50 86 ALA A CA 1
ATOM 676 C C . ALA A 1 86 ? 2.358 -1.599 -15.106 1.00 87.50 86 ALA A C 1
ATOM 678 O O . ALA A 1 86 ? 1.602 -1.142 -14.251 1.00 87.50 86 ALA A O 1
ATOM 679 N N . TYR A 1 87 ? 2.049 -1.630 -16.402 1.00 88.88 87 TYR A N 1
ATOM 680 C CA . TYR A 1 87 ? 0.810 -1.054 -16.923 1.00 88.88 87 TYR A CA 1
ATOM 681 C C . TYR A 1 87 ? -0.437 -1.735 -16.350 1.00 88.88 87 TYR A C 1
ATOM 683 O O . TYR A 1 87 ? -1.358 -1.046 -15.928 1.00 88.88 87 TYR A O 1
ATOM 691 N N . GLN A 1 88 ? -0.440 -3.067 -16.248 1.00 90.56 88 GLN A N 1
ATOM 692 C CA . GLN A 1 88 ? -1.556 -3.804 -15.644 1.00 90.56 88 GLN A CA 1
ATOM 693 C C . GLN A 1 88 ? -1.744 -3.461 -14.163 1.00 90.56 88 GLN A C 1
ATOM 695 O O . GLN A 1 88 ? -2.867 -3.305 -13.694 1.00 90.56 88 GLN A O 1
ATOM 700 N N . THR A 1 89 ? -0.649 -3.321 -13.415 1.00 89.56 89 THR A N 1
ATOM 701 C CA . THR A 1 89 ? -0.715 -2.964 -11.991 1.00 89.56 89 THR A CA 1
ATOM 702 C C . THR A 1 89 ? -1.233 -1.540 -11.803 1.00 89.56 89 THR A C 1
ATOM 704 O O . THR A 1 89 ? -2.005 -1.304 -10.874 1.00 89.56 89 THR A O 1
ATOM 707 N N . ILE A 1 90 ? -0.849 -0.608 -12.681 1.00 89.25 90 ILE A N 1
ATOM 708 C CA . ILE A 1 90 ? -1.380 0.762 -12.699 1.00 89.25 90 ILE A CA 1
ATOM 709 C C . ILE A 1 9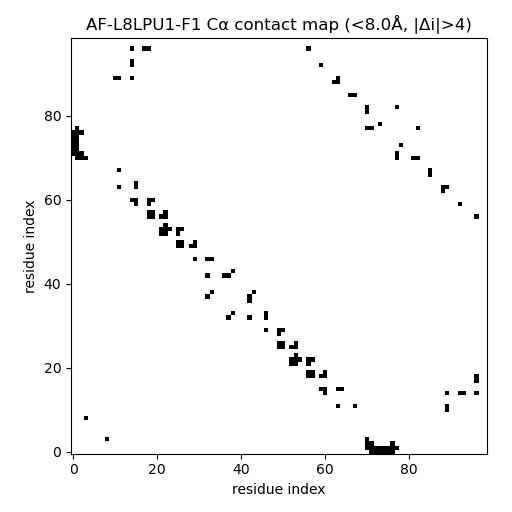0 ? -2.889 0.731 -12.945 1.00 89.25 90 ILE A C 1
ATOM 711 O O . ILE A 1 90 ? -3.624 1.278 -12.134 1.00 89.25 90 ILE A O 1
ATOM 715 N N . GLU A 1 91 ? -3.343 0.039 -13.992 1.00 90.56 91 GLU A N 1
ATOM 716 C CA . GLU A 1 91 ? -4.763 -0.064 -14.357 1.00 90.56 91 GLU A CA 1
ATOM 717 C C . GLU A 1 91 ? -5.608 -0.646 -13.213 1.00 90.56 91 GLU A C 1
ATOM 719 O O . GLU A 1 91 ? -6.597 -0.045 -12.789 1.00 90.56 91 GLU A O 1
ATOM 724 N N . ILE A 1 92 ? -5.169 -1.769 -12.635 1.00 88.56 92 ILE A N 1
ATOM 725 C CA . ILE A 1 92 ? -5.853 -2.409 -11.504 1.00 88.56 92 ILE A CA 1
ATOM 726 C C . ILE A 1 92 ? -5.883 -1.482 -10.288 1.00 88.56 92 ILE A C 1
ATOM 728 O O . ILE A 1 92 ? -6.905 -1.393 -9.615 1.00 88.56 92 ILE A O 1
ATOM 732 N N . THR A 1 93 ? -4.775 -0.803 -9.985 1.00 87.12 93 THR A N 1
ATOM 733 C CA . THR A 1 93 ? -4.711 0.086 -8.817 1.00 87.12 93 THR A CA 1
ATOM 734 C C . THR A 1 93 ? -5.589 1.317 -9.016 1.00 87.12 93 THR A C 1
ATOM 736 O O . THR A 1 93 ? -6.328 1.671 -8.107 1.00 87.12 93 THR A O 1
ATOM 739 N N . SER A 1 94 ? -5.602 1.909 -10.213 1.00 84.94 94 SER A N 1
ATOM 740 C CA . SER A 1 94 ? -6.483 3.038 -10.531 1.00 84.94 94 SER A CA 1
ATOM 741 C C . SER A 1 94 ? -7.968 2.684 -10.498 1.00 84.94 94 SER A C 1
ATOM 743 O O . SER A 1 94 ? -8.785 3.543 -10.212 1.00 84.94 94 SER A O 1
ATOM 745 N N . ALA A 1 95 ? -8.331 1.427 -10.774 1.00 85.94 95 ALA A N 1
ATOM 746 C CA . ALA A 1 95 ? -9.716 0.975 -10.673 1.00 85.94 95 ALA A CA 1
ATOM 747 C C . ALA A 1 95 ? -10.155 0.700 -9.223 1.00 85.94 95 ALA A C 1
ATOM 749 O O . ALA A 1 95 ? -11.350 0.630 -8.951 1.00 85.94 95 ALA A O 1
ATOM 750 N N . ARG A 1 96 ? -9.197 0.486 -8.313 1.00 81.69 96 ARG A N 1
ATOM 751 C CA . ARG A 1 96 ? -9.449 0.164 -6.901 1.00 81.69 96 ARG A CA 1
ATOM 752 C C . ARG A 1 96 ? -9.418 1.384 -5.995 1.00 81.69 96 ARG A C 1
ATOM 754 O O . ARG A 1 96 ? -10.173 1.422 -5.034 1.00 81.69 96 ARG A O 1
ATOM 761 N N . LEU A 1 97 ? -8.532 2.339 -6.269 1.00 76.94 97 LEU A N 1
ATOM 762 C CA . LEU A 1 97 ? -8.483 3.589 -5.522 1.00 76.94 97 LEU A CA 1
ATOM 763 C C . LEU A 1 97 ? -9.592 4.507 -6.066 1.00 76.94 97 LEU A C 1
ATOM 765 O O . LEU A 1 97 ? -9.568 4.810 -7.261 1.00 76.94 97 LEU A O 1
ATOM 769 N N . PRO A 1 98 ? -10.585 4.906 -5.252 1.00 60.97 98 PRO A N 1
ATOM 770 C CA . PRO A 1 98 ? -11.567 5.900 -5.671 1.00 60.97 98 PRO A CA 1
ATOM 771 C C . PRO A 1 98 ? -10.873 7.237 -5.990 1.00 60.97 98 PRO A C 1
ATOM 773 O O . PRO A 1 98 ? -9.832 7.553 -5.415 1.00 60.97 98 PRO A O 1
ATOM 776 N N . ALA A 1 99 ? -11.432 7.967 -6.961 1.00 51.84 99 ALA A N 1
ATOM 777 C CA . ALA A 1 99 ? -10.898 9.231 -7.477 1.00 51.84 99 ALA A CA 1
ATOM 778 C C . ALA A 1 99 ? -11.132 10.418 -6.537 1.00 51.84 99 ALA A C 1
ATOM 780 O O . ALA A 1 99 ? -12.211 10.449 -5.901 1.00 51.84 99 ALA A O 1
#

Solvent-accessible surface area (backbone atoms only — not comparable to full-atom values): 5331 Å² total; per-residue (Å²): 109,25,71,73,57,68,68,60,50,50,51,54,51,51,54,39,49,54,22,51,52,46,28,51,49,26,53,54,48,38,50,51,48,39,75,73,69,42,87,41,90,81,42,44,62,56,44,54,49,27,50,49,51,23,52,53,24,47,51,48,31,51,53,55,51,54,51,52,51,52,38,56,68,24,70,74,47,52,50,71,66,58,53,50,50,48,55,52,51,50,54,55,44,60,74,68,52,84,132

Foldseek 3Di:
DADDPPVLVVLLVVLLVLLVVLLVVLVVVLVVLCVPPNDDPVCVVVNVVSVVSNVVSVVLNVLSVVLVVQQVPDPPHDDPVSVVVSVVSSVVSVVVRDD

pLDDT: mean 90.18, std 8.81, range [51.84, 98.06]